Protein AF-H8XVX5-F1 (afdb_monomer_lite)

Secondary structure (DSSP, 8-state):
-------S-------HHHHHHHHHHHHHHHHHSS---GGGGGG-SSTTTSSS-----HHHHHHHHHHT-SSSSSSPPHHHHTTSHHHHHHHHHHHHHGGGG---S-----S----------------------

Foldseek 3Di:
DDDPDPPPDPDDDDDLLVVLLVVLQVLLCVQPVDGFPLVCLVVDDLCSSCVRGPPDDPLNSVSSCQSSRPPSVSHQGPVNNCVDPSVVVVVVVVVVCVVVVPPPDDPDPPDDDDDPDDDDDDDDDDDDDDDDD

Structure (mmCIF, N/CA/C/O backbone):
data_AF-H8XVX5-F1
#
_entry.id   AF-H8XVX5-F1
#
loop_
_atom_site.group_PDB
_atom_site.id
_atom_site.type_symbol
_atom_site.label_atom_id
_atom_site.label_alt_id
_atom_site.label_comp_id
_atom_site.label_asym_id
_atom_site.label_entity_id
_atom_site.label_seq_id
_atom_site.pdbx_PDB_ins_code
_atom_site.Cartn_x
_atom_site.Cartn_y
_atom_site.Cartn_z
_atom_site.occupancy
_atom_site.B_iso_or_equiv
_atom_site.auth_seq_id
_atom_site.auth_comp_id
_atom_site.auth_asym_id
_atom_site.auth_atom_id
_atom_site.pdbx_PDB_model_num
ATOM 1 N N . ARG A 1 1 ? 15.099 -17.677 -41.980 1.00 41.75 1 ARG A N 1
ATOM 2 C CA . ARG A 1 1 ? 14.021 -17.142 -41.111 1.00 41.75 1 ARG A CA 1
ATOM 3 C C . ARG A 1 1 ? 14.283 -17.677 -39.705 1.00 41.75 1 ARG A C 1
ATOM 5 O O . ARG A 1 1 ? 14.022 -18.846 -39.478 1.00 41.75 1 ARG A O 1
ATOM 12 N N . ALA A 1 2 ? 14.922 -16.899 -38.830 1.00 45.88 2 ALA A N 1
ATOM 13 C CA . ALA A 1 2 ? 15.282 -17.340 -37.481 1.00 45.88 2 ALA A CA 1
ATOM 14 C C . ALA A 1 2 ? 14.380 -16.629 -36.467 1.00 45.88 2 ALA A C 1
ATOM 16 O O . ALA A 1 2 ? 14.413 -15.407 -36.358 1.00 45.88 2 ALA A O 1
ATOM 17 N N . THR A 1 3 ? 13.542 -17.387 -35.767 1.00 52.34 3 THR A N 1
ATOM 18 C CA . THR A 1 3 ? 12.782 -16.915 -34.607 1.00 52.34 3 THR A CA 1
ATOM 19 C 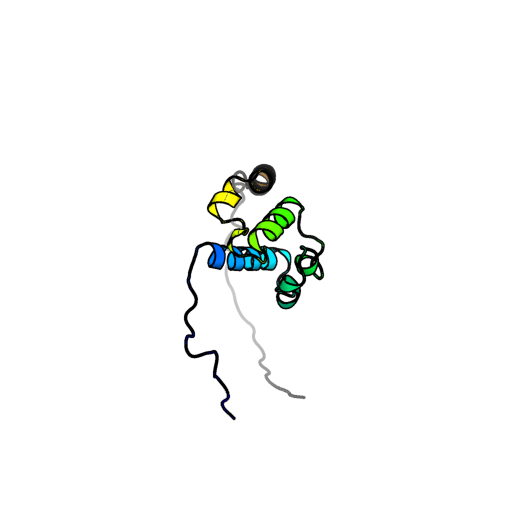C . THR A 1 3 ? 13.703 -16.953 -33.394 1.00 52.34 3 THR A C 1
ATOM 21 O O . THR A 1 3 ? 13.994 -18.025 -32.866 1.00 52.34 3 THR A O 1
ATOM 24 N N . ILE A 1 4 ? 14.203 -15.791 -32.974 1.00 55.31 4 ILE A N 1
ATOM 25 C CA . ILE A 1 4 ? 14.960 -15.658 -31.727 1.00 55.31 4 ILE A CA 1
ATOM 26 C C . ILE A 1 4 ? 13.969 -15.830 -30.571 1.00 55.31 4 ILE A C 1
ATOM 28 O O . ILE A 1 4 ? 13.078 -15.007 -30.375 1.00 55.31 4 ILE A O 1
ATOM 32 N N . SER A 1 5 ? 14.104 -16.929 -29.829 1.00 56.47 5 SER A N 1
ATOM 33 C CA . SER A 1 5 ? 13.367 -17.162 -28.586 1.00 56.47 5 SER A CA 1
ATOM 34 C C . SER A 1 5 ? 13.969 -16.293 -27.480 1.00 56.47 5 SER A C 1
ATOM 36 O O . SER A 1 5 ? 15.066 -16.568 -26.997 1.00 56.47 5 SER A O 1
ATOM 38 N N . TYR A 1 6 ? 13.262 -15.232 -27.089 1.00 58.47 6 TYR A N 1
ATOM 39 C CA . TYR A 1 6 ? 13.710 -14.270 -26.072 1.00 58.47 6 TYR A CA 1
ATOM 40 C C . TYR A 1 6 ? 13.500 -14.724 -24.614 1.00 58.47 6 TYR A C 1
ATOM 42 O O . TYR A 1 6 ? 13.744 -13.954 -23.691 1.00 58.47 6 TYR A O 1
ATOM 50 N N . HIS A 1 7 ? 13.118 -15.980 -24.364 1.00 61.81 7 HIS A N 1
ATOM 51 C CA . HIS A 1 7 ? 12.870 -16.483 -23.005 1.00 61.81 7 HIS A CA 1
ATOM 52 C C . HIS A 1 7 ? 13.711 -17.718 -22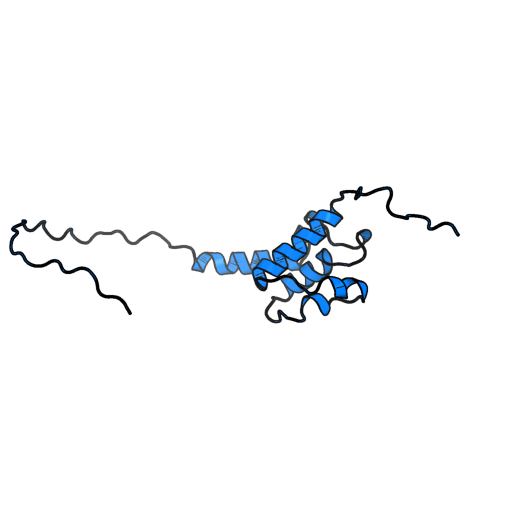.679 1.00 61.81 7 HIS A C 1
ATOM 54 O O . HIS A 1 7 ? 13.185 -18.798 -22.414 1.00 61.81 7 HIS A O 1
ATOM 60 N N . ARG A 1 8 ? 15.042 -17.570 -22.700 1.00 75.56 8 ARG A N 1
ATOM 61 C CA . ARG A 1 8 ? 15.952 -18.622 -22.214 1.00 75.56 8 ARG A CA 1
ATOM 62 C C . ARG A 1 8 ? 16.123 -18.593 -20.692 1.00 75.56 8 ARG A C 1
ATOM 64 O O . ARG A 1 8 ? 16.408 -19.629 -20.102 1.00 75.56 8 ARG A O 1
ATOM 71 N N . ASP A 1 9 ? 15.925 -17.434 -20.068 1.00 80.25 9 ASP A N 1
ATOM 72 C CA . ASP A 1 9 ? 16.078 -17.245 -18.628 1.00 80.25 9 ASP A CA 1
ATOM 73 C C . ASP A 1 9 ? 14.726 -16.938 -17.972 1.00 80.25 9 ASP A C 1
ATOM 75 O O . ASP A 1 9 ? 14.048 -15.982 -18.343 1.00 80.25 9 ASP A O 1
ATOM 79 N N . ARG A 1 10 ? 14.326 -17.788 -17.023 1.00 88.81 10 ARG A N 1
ATOM 80 C CA . ARG A 1 10 ? 13.082 -17.666 -16.244 1.00 88.81 10 ARG A CA 1
ATOM 81 C C . ARG A 1 10 ? 13.323 -17.095 -14.845 1.00 88.81 10 ARG A C 1
ATOM 83 O O . ARG A 1 10 ? 12.416 -17.114 -14.018 1.00 88.81 10 ARG A O 1
ATOM 90 N N . ARG A 1 11 ? 14.545 -16.653 -14.544 1.00 92.81 11 ARG A N 1
ATOM 91 C CA . ARG A 1 11 ? 14.891 -16.105 -13.233 1.00 92.81 11 ARG A CA 1
ATOM 92 C C . ARG A 1 11 ? 14.332 -14.694 -13.086 1.00 92.81 11 ARG A C 1
ATOM 94 O O . ARG A 1 11 ? 14.437 -13.867 -13.989 1.00 92.81 11 ARG A O 1
ATOM 101 N N . THR A 1 12 ? 13.807 -14.413 -11.904 1.00 93.50 12 THR A N 1
ATOM 102 C CA . THR A 1 12 ? 13.462 -13.064 -11.457 1.00 93.50 12 THR A CA 1
ATOM 103 C C . THR A 1 12 ? 14.450 -12.664 -10.373 1.00 93.50 12 THR A C 1
ATOM 105 O O . THR A 1 12 ? 14.761 -13.464 -9.492 1.00 93.50 12 THR A O 1
ATOM 108 N N . LEU A 1 13 ? 14.964 -11.437 -10.439 1.00 94.31 13 LEU A N 1
ATOM 109 C CA . LEU A 1 13 ? 15.767 -10.887 -9.353 1.00 94.31 13 LEU A CA 1
ATOM 110 C C . LEU A 1 13 ? 14.836 -10.540 -8.186 1.00 94.31 13 LEU A C 1
ATOM 112 O O . LEU A 1 13 ? 14.014 -9.634 -8.312 1.00 94.31 13 LEU A O 1
ATOM 116 N N . MET A 1 14 ? 14.969 -11.265 -7.077 1.00 96.81 14 MET A N 1
ATOM 117 C CA . MET A 1 14 ? 14.187 -11.027 -5.864 1.00 96.81 14 MET A CA 1
ATOM 118 C C . MET A 1 14 ? 14.811 -9.887 -5.056 1.00 96.81 14 MET A C 1
ATOM 120 O O . MET A 1 14 ? 15.981 -9.947 -4.683 1.00 96.81 14 MET A O 1
ATOM 124 N N . THR A 1 15 ? 14.029 -8.838 -4.815 1.00 97.00 15 THR A N 1
ATOM 125 C CA . THR A 1 15 ? 14.420 -7.619 -4.090 1.00 97.00 15 THR A CA 1
ATOM 126 C C . THR A 1 15 ? 13.285 -7.184 -3.171 1.00 97.00 15 THR A C 1
ATOM 128 O O . THR A 1 15 ? 12.145 -7.586 -3.379 1.00 97.00 15 THR A O 1
ATOM 131 N N . PHE A 1 16 ? 13.544 -6.292 -2.212 1.00 98.19 16 PHE A N 1
ATOM 132 C CA . PHE A 1 16 ? 12.495 -5.773 -1.318 1.00 98.19 16 PHE A CA 1
ATOM 133 C C . PHE A 1 16 ? 11.317 -5.133 -2.058 1.00 98.19 16 PHE A C 1
ATOM 135 O O . PHE A 1 16 ? 10.178 -5.215 -1.611 1.00 98.19 16 PHE A O 1
ATOM 142 N N . SER A 1 17 ? 11.568 -4.527 -3.221 1.00 97.88 17 SER A N 1
ATOM 143 C CA . SER A 1 17 ? 10.502 -3.984 -4.058 1.00 97.88 17 SER A CA 1
ATOM 144 C C . SER A 1 17 ? 9.553 -5.063 -4.592 1.00 97.88 17 SER A C 1
ATOM 146 O O . SER A 1 17 ? 8.387 -4.760 -4.833 1.00 97.88 17 SER A O 1
ATOM 148 N N . PHE A 1 18 ? 9.995 -6.315 -4.745 1.00 98.25 18 PHE A N 1
ATOM 149 C CA . PHE A 1 18 ? 9.119 -7.435 -5.096 1.00 98.25 18 PHE A CA 1
ATOM 150 C C . PHE A 1 18 ? 8.082 -7.681 -3.988 1.00 98.25 18 PHE A C 1
ATOM 152 O O . PHE A 1 18 ? 6.882 -7.686 -4.265 1.00 98.25 18 PHE A O 1
ATOM 159 N N . ASP A 1 19 ? 8.528 -7.759 -2.733 1.00 98.62 19 ASP A N 1
ATOM 160 C CA . ASP A 1 19 ? 7.641 -7.940 -1.577 1.00 98.62 19 ASP A CA 1
ATOM 161 C C . ASP A 1 19 ? 6.779 -6.706 -1.302 1.00 98.62 19 ASP A C 1
ATOM 163 O O . ASP A 1 19 ? 5.622 -6.842 -0.923 1.00 98.62 19 ASP A O 1
ATOM 167 N N . ALA A 1 20 ? 7.290 -5.498 -1.556 1.00 98.75 20 ALA A N 1
ATOM 168 C CA . ALA A 1 20 ? 6.509 -4.267 -1.438 1.00 98.75 20 ALA A CA 1
ATOM 169 C C . ALA A 1 20 ? 5.265 -4.279 -2.347 1.00 98.75 20 ALA A C 1
ATOM 171 O O . ALA A 1 20 ? 4.194 -3.840 -1.935 1.00 98.75 20 ALA A O 1
ATOM 172 N N . TRP A 1 21 ? 5.378 -4.841 -3.557 1.00 98.62 21 TRP A N 1
ATOM 173 C CA . TRP A 1 21 ? 4.225 -5.011 -4.445 1.00 98.62 21 TRP A CA 1
ATOM 174 C C . TRP A 1 21 ? 3.220 -6.009 -3.871 1.00 98.62 21 TRP A C 1
ATOM 176 O O . TRP A 1 21 ? 2.024 -5.724 -3.819 1.00 98.62 21 TRP A O 1
ATOM 186 N N . ALA A 1 22 ? 3.702 -7.166 -3.408 1.00 98.69 22 ALA A N 1
ATOM 187 C CA . ALA A 1 22 ? 2.852 -8.174 -2.783 1.00 98.69 22 ALA A CA 1
ATOM 188 C C . ALA A 1 22 ? 2.145 -7.625 -1.532 1.00 98.69 22 ALA A C 1
ATOM 190 O O . ALA A 1 22 ? 0.949 -7.850 -1.363 1.00 98.69 22 ALA A O 1
ATOM 191 N N . LEU A 1 23 ? 2.842 -6.838 -0.709 1.00 98.88 23 LEU A N 1
ATOM 192 C CA . LEU A 1 23 ? 2.274 -6.160 0.454 1.00 98.88 23 LEU A CA 1
ATOM 193 C C . LEU A 1 23 ? 1.147 -5.202 0.052 1.00 98.88 23 LEU A C 1
ATOM 195 O O . LEU A 1 23 ? 0.084 -5.230 0.666 1.00 98.88 23 LEU A O 1
ATOM 199 N N . GLY A 1 24 ? 1.334 -4.412 -1.010 1.00 98.69 24 GLY A N 1
ATOM 200 C CA . GLY A 1 24 ? 0.272 -3.568 -1.560 1.00 98.69 24 GLY A CA 1
ATOM 201 C C . GLY A 1 24 ? -0.973 -4.368 -1.965 1.00 98.69 24 GLY A C 1
ATOM 202 O O . GLY A 1 24 ? -2.091 -3.965 -1.653 1.00 98.69 24 GLY A O 1
ATOM 203 N N . LEU A 1 25 ? -0.799 -5.537 -2.593 1.00 98.62 25 LEU A N 1
ATOM 204 C CA . LEU A 1 25 ? -1.920 -6.419 -2.950 1.00 98.62 25 LEU A CA 1
ATOM 205 C C . LEU A 1 25 ? -2.611 -7.022 -1.717 1.00 98.62 25 LEU A C 1
ATOM 207 O O . LEU A 1 25 ? -3.836 -7.104 -1.696 1.00 98.62 25 LEU A O 1
ATOM 211 N N . VAL A 1 26 ? -1.857 -7.404 -0.683 1.00 98.81 26 VAL A N 1
ATOM 212 C CA . VAL A 1 26 ? -2.416 -7.907 0.586 1.00 98.81 26 VAL A CA 1
ATOM 213 C C . VAL A 1 26 ? -3.220 -6.821 1.298 1.00 98.81 26 VAL A C 1
ATOM 215 O O . VAL A 1 26 ? -4.340 -7.079 1.733 1.00 98.81 26 VAL A O 1
ATOM 218 N N . ILE A 1 27 ? -2.693 -5.595 1.379 1.00 98.69 27 ILE A N 1
ATOM 219 C CA . ILE A 1 27 ? -3.420 -4.459 1.960 1.00 98.69 27 ILE A CA 1
ATOM 220 C C . ILE A 1 27 ? -4.704 -4.211 1.169 1.00 98.69 27 ILE A C 1
ATOM 222 O O . ILE A 1 27 ? -5.766 -4.075 1.766 1.00 98.69 27 ILE A O 1
ATOM 226 N N . TYR A 1 28 ? -4.641 -4.210 -0.163 1.00 98.62 28 TYR A N 1
ATOM 227 C CA . TYR A 1 28 ? -5.838 -4.068 -0.987 1.00 98.62 28 TYR A CA 1
ATOM 228 C C . TYR A 1 28 ? -6.867 -5.169 -0.689 1.00 98.62 28 TYR A C 1
ATOM 230 O O . TYR A 1 28 ? -8.046 -4.876 -0.506 1.00 98.62 28 TYR A O 1
ATOM 238 N N . TRP A 1 29 ? -6.423 -6.420 -0.552 1.00 98.44 29 TRP A N 1
ATOM 239 C CA . TRP A 1 29 ? -7.293 -7.547 -0.218 1.00 98.44 29 TRP A CA 1
ATOM 240 C C . TRP A 1 29 ? -8.007 -7.373 1.129 1.00 98.44 29 TRP A C 1
ATOM 242 O O . TRP A 1 29 ? -9.192 -7.680 1.224 1.00 98.44 29 TRP A O 1
ATOM 252 N N . ILE A 1 30 ? -7.335 -6.835 2.156 1.00 98.38 30 ILE A N 1
ATOM 253 C CA . ILE A 1 30 ? -7.957 -6.538 3.463 1.00 98.38 30 ILE A CA 1
ATOM 254 C C . ILE A 1 30 ? -9.163 -5.605 3.299 1.00 98.38 30 ILE A C 1
ATOM 256 O O . ILE A 1 30 ? -10.192 -5.807 3.939 1.00 98.38 30 ILE A O 1
ATOM 260 N N . TRP A 1 31 ? -9.049 -4.598 2.432 1.00 98.25 31 TRP A N 1
ATOM 261 C CA . TRP A 1 31 ? -10.091 -3.587 2.244 1.00 98.25 31 TRP A CA 1
ATOM 262 C C . TRP A 1 31 ? -11.147 -3.958 1.202 1.00 98.25 31 TRP A C 1
ATOM 264 O O . TRP A 1 31 ? -12.252 -3.419 1.243 1.00 98.25 31 TRP A O 1
ATOM 274 N N . CYS A 1 32 ? -10.813 -4.836 0.256 1.00 97.75 32 CYS A N 1
ATOM 275 C CA . CYS A 1 32 ? -11.602 -5.025 -0.961 1.00 97.75 32 CYS A CA 1
ATOM 276 C C . CYS A 1 32 ? -11.974 -6.484 -1.254 1.00 97.75 32 CYS A C 1
ATOM 278 O O . CYS A 1 32 ? -12.807 -6.709 -2.126 1.00 97.75 32 CYS A O 1
ATOM 280 N N . ALA A 1 33 ? -11.382 -7.457 -0.548 1.00 97.19 33 ALA A N 1
ATOM 281 C CA . ALA A 1 33 ? -11.602 -8.900 -0.716 1.00 97.19 33 ALA A CA 1
ATOM 282 C C . ALA A 1 33 ? -11.448 -9.422 -2.163 1.00 97.19 33 ALA A C 1
ATOM 284 O O . ALA A 1 33 ? -12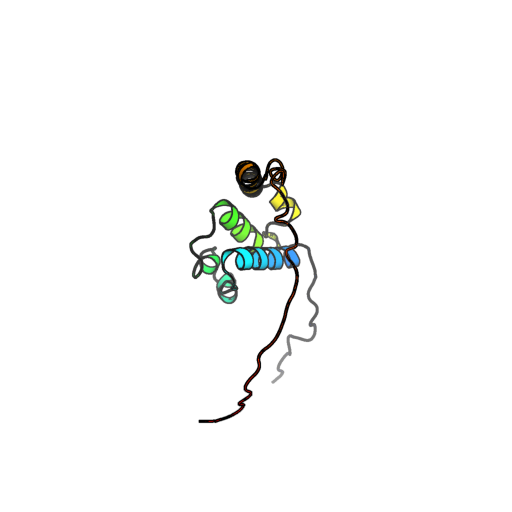.016 -10.451 -2.524 1.00 97.19 33 ALA A O 1
ATOM 285 N N . ASP A 1 34 ? -10.679 -8.708 -2.984 1.00 96.88 34 ASP A N 1
ATOM 286 C CA . ASP A 1 34 ? -10.371 -9.026 -4.379 1.00 96.88 34 ASP A CA 1
ATOM 287 C C . ASP A 1 34 ? -8.997 -8.427 -4.731 1.00 96.88 34 ASP A C 1
ATOM 289 O O . ASP A 1 34 ? -8.389 -7.742 -3.906 1.00 96.88 34 ASP A O 1
ATOM 293 N N . LEU A 1 35 ? -8.494 -8.655 -5.944 1.00 96.44 35 LEU A N 1
ATOM 294 C CA . LEU A 1 35 ? -7.326 -7.964 -6.488 1.00 96.44 35 LEU A CA 1
ATOM 295 C C . LEU A 1 35 ? -7.740 -6.759 -7.345 1.00 96.44 35 LEU A C 1
ATOM 297 O O . LEU A 1 35 ? -8.745 -6.810 -8.058 1.00 96.44 35 LEU A O 1
ATOM 301 N N . PRO A 1 36 ? -6.934 -5.682 -7.367 1.00 95.81 36 PRO A N 1
ATOM 302 C CA . PRO A 1 36 ? -7.125 -4.634 -8.355 1.00 95.81 36 PRO A CA 1
ATOM 303 C C . PRO A 1 36 ? -6.809 -5.183 -9.757 1.00 95.81 36 PRO A C 1
ATOM 305 O O . PRO A 1 36 ? -6.116 -6.192 -9.916 1.00 95.81 36 PRO A O 1
ATOM 308 N N . ILE A 1 37 ? -7.259 -4.493 -10.807 1.00 93.50 37 ILE A N 1
ATOM 309 C CA . ILE A 1 37 ? -6.965 -4.874 -12.199 1.00 93.50 37 ILE A CA 1
ATOM 310 C C . ILE A 1 37 ? -5.497 -4.530 -12.516 1.00 93.50 37 ILE A C 1
ATOM 312 O O . ILE A 1 37 ? -5.192 -3.5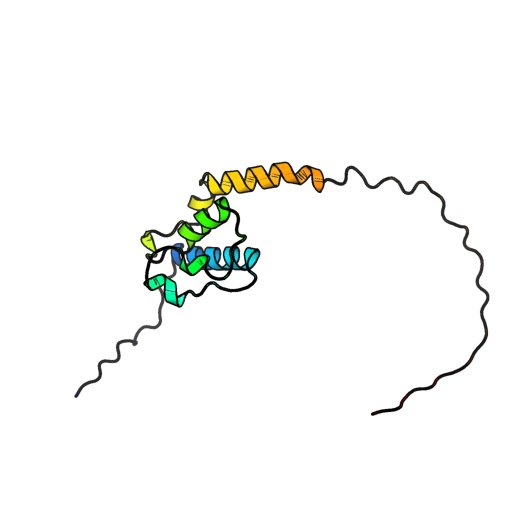09 -13.126 1.00 93.50 37 ILE A O 1
ATOM 316 N N . THR A 1 38 ? -4.563 -5.384 -12.091 1.00 94.00 38 THR A N 1
ATOM 317 C CA . THR A 1 38 ? -3.109 -5.120 -12.127 1.00 94.00 38 THR A CA 1
ATOM 318 C C . THR A 1 38 ? -2.533 -4.958 -13.532 1.00 94.00 38 THR A C 1
ATOM 320 O O . THR A 1 38 ? -1.523 -4.279 -13.700 1.00 94.00 38 THR A O 1
ATOM 323 N N . LYS A 1 39 ? -3.181 -5.518 -14.562 1.00 93.38 39 LYS A N 1
ATOM 324 C CA . LYS A 1 39 ? -2.786 -5.320 -15.970 1.00 93.38 39 LYS A CA 1
ATOM 325 C C . LYS A 1 39 ? -2.835 -3.849 -16.408 1.00 93.38 39 LYS A C 1
ATOM 327 O O . LYS A 1 39 ? -2.092 -3.465 -17.305 1.00 93.38 39 LYS A O 1
ATOM 332 N N . ASP A 1 40 ? -3.667 -3.034 -15.758 1.00 95.06 40 ASP A N 1
ATOM 333 C CA . ASP A 1 40 ? -3.814 -1.613 -16.071 1.00 95.06 40 ASP A CA 1
ATOM 334 C C . ASP A 1 40 ? -2.715 -0.764 -15.400 1.00 95.06 40 ASP A C 1
ATOM 336 O O . ASP A 1 40 ? -2.567 0.406 -15.736 1.00 95.06 40 ASP A O 1
ATOM 340 N N . ALA A 1 41 ? -1.888 -1.335 -14.510 1.00 94.12 41 ALA A N 1
ATOM 341 C CA . ALA A 1 41 ? -0.814 -0.605 -13.828 1.00 94.12 41 ALA A CA 1
ATOM 342 C C . ALA A 1 41 ? 0.231 -0.026 -14.799 1.00 94.12 41 ALA A C 1
ATOM 344 O O . ALA A 1 41 ? 0.793 1.041 -14.555 1.00 94.12 41 ALA A O 1
ATOM 345 N N . ALA A 1 42 ? 0.457 -0.701 -15.931 1.00 92.50 42 ALA A N 1
ATOM 346 C CA . ALA A 1 42 ? 1.363 -0.237 -16.981 1.00 92.50 42 ALA A CA 1
ATOM 347 C C . ALA A 1 42 ? 0.857 1.022 -17.712 1.00 92.50 42 ALA A C 1
ATOM 349 O O . ALA A 1 42 ? 1.637 1.680 -18.396 1.00 92.50 42 ALA A O 1
ATOM 350 N N . LEU A 1 43 ? -0.430 1.367 -17.569 1.00 92.19 43 LEU A N 1
ATOM 351 C CA . LEU A 1 43 ? -1.021 2.576 -18.151 1.00 92.19 43 LEU A CA 1
ATOM 352 C C . LEU A 1 43 ? -0.668 3.846 -17.355 1.00 92.19 43 LEU A C 1
ATOM 354 O O . LEU A 1 43 ? -0.919 4.950 -17.831 1.00 92.19 43 LEU A O 1
ATOM 358 N N . GLY A 1 44 ? -0.061 3.698 -16.173 1.00 89.50 44 GLY A N 1
ATOM 359 C CA . GLY A 1 44 ? 0.300 4.806 -15.293 1.00 89.50 44 GLY A CA 1
ATOM 360 C C . GLY A 1 44 ? -0.858 5.306 -14.422 1.00 89.50 44 GLY A C 1
ATOM 361 O O . GLY A 1 44 ? -2.004 4.872 -14.540 1.00 89.50 44 GLY A O 1
ATOM 362 N N . GLY A 1 45 ? -0.531 6.224 -13.507 1.00 92.75 45 GLY A N 1
ATOM 363 C CA . GLY A 1 45 ? -1.456 6.711 -12.479 1.00 92.75 45 GLY A CA 1
ATOM 364 C C . GLY A 1 45 ? -1.802 5.663 -11.410 1.00 92.75 45 GLY A C 1
ATOM 365 O O . GLY A 1 45 ? -1.262 4.555 -11.399 1.00 92.75 45 GLY A O 1
ATOM 366 N N . SER A 1 46 ? -2.711 6.023 -10.499 1.00 94.44 46 SER A N 1
ATOM 367 C CA . SER A 1 46 ? -3.190 5.163 -9.402 1.00 94.44 46 SER A CA 1
ATOM 368 C C . SER A 1 46 ? -4.677 4.797 -9.491 1.00 94.44 46 SER A C 1
ATOM 370 O O . SER A 1 46 ? -5.147 3.936 -8.752 1.00 94.44 46 SER A O 1
ATOM 372 N N . GLU A 1 47 ? -5.423 5.378 -10.437 1.00 93.81 47 GLU A N 1
ATOM 373 C CA . GLU A 1 47 ? -6.870 5.155 -10.606 1.00 93.81 47 GLU A CA 1
ATOM 374 C C . GLU A 1 47 ? -7.246 3.676 -10.797 1.00 93.81 47 GLU A C 1
ATOM 376 O O . GLU A 1 47 ? -8.326 3.233 -10.397 1.00 93.81 47 GLU A O 1
ATOM 381 N N . TRP A 1 48 ? -6.348 2.884 -11.392 1.00 95.50 48 TRP A N 1
ATOM 382 C CA . TRP A 1 48 ? -6.544 1.447 -11.590 1.00 95.50 48 TRP A CA 1
ATOM 383 C C . TRP A 1 48 ? -6.641 0.667 -10.268 1.00 95.50 48 TRP A C 1
ATOM 385 O O . TRP A 1 48 ? -7.315 -0.362 -10.233 1.00 95.50 48 TRP A O 1
ATOM 395 N N . ILE A 1 49 ? -6.036 1.169 -9.184 1.00 96.88 49 ILE A N 1
ATOM 396 C CA . ILE A 1 49 ? -6.107 0.568 -7.846 1.00 96.88 49 ILE A CA 1
ATOM 397 C C . ILE A 1 49 ? -7.548 0.682 -7.332 1.00 96.88 49 ILE A C 1
ATOM 399 O O . ILE A 1 49 ? -8.163 -0.297 -6.922 1.00 96.88 49 ILE A O 1
ATOM 403 N N . PHE A 1 50 ? -8.143 1.871 -7.426 1.00 96.19 50 PHE A N 1
ATOM 404 C CA . PHE A 1 50 ? -9.396 2.199 -6.740 1.00 96.19 50 PHE A CA 1
ATOM 405 C C . PHE A 1 50 ? -10.648 2.044 -7.609 1.00 96.19 50 PHE A C 1
ATOM 407 O O . PHE A 1 50 ? -11.717 2.530 -7.236 1.00 96.19 50 PHE A O 1
ATOM 414 N N . ARG A 1 51 ? -10.566 1.417 -8.790 1.00 93.12 51 ARG A N 1
ATOM 415 C CA . ARG A 1 51 ? -11.696 1.341 -9.738 1.00 93.12 51 ARG A CA 1
ATOM 416 C C . ARG A 1 51 ? -12.914 0.621 -9.151 1.00 93.12 51 ARG A C 1
ATOM 418 O O . ARG A 1 51 ? -14.014 1.162 -9.224 1.00 93.12 51 ARG A O 1
ATOM 425 N N . SER A 1 52 ? -12.707 -0.555 -8.564 1.00 91.81 52 SER A N 1
ATOM 426 C CA . SER A 1 52 ? -13.749 -1.425 -7.994 1.00 91.81 52 SER A CA 1
ATOM 427 C C . SER A 1 52 ? -13.975 -1.220 -6.493 1.00 91.81 52 SER A C 1
ATOM 429 O O . SER A 1 52 ? -15.023 -1.596 -5.982 1.00 91.81 52 SER A O 1
ATOM 431 N N . CYS A 1 53 ? -13.030 -0.594 -5.789 1.00 95.56 53 CYS A N 1
ATOM 432 C CA . CYS A 1 53 ? -13.049 -0.471 -4.334 1.00 95.56 53 CYS A CA 1
ATOM 433 C C . CYS A 1 53 ? -12.904 0.993 -3.907 1.00 95.56 53 CYS A C 1
ATOM 435 O O . CYS A 1 53 ? -11.819 1.576 -3.956 1.00 95.56 53 CYS A O 1
ATOM 437 N N . LYS A 1 54 ? -14.029 1.611 -3.526 1.00 94.06 54 LYS A N 1
ATOM 438 C CA . LYS A 1 54 ? -14.125 3.061 -3.284 1.00 94.06 54 LYS A CA 1
ATOM 439 C C . LYS A 1 54 ? -14.038 3.472 -1.819 1.00 94.06 54 LYS A C 1
ATOM 441 O O . LYS A 1 54 ? -13.821 4.652 -1.572 1.00 94.06 54 LYS A O 1
ATOM 446 N N . ASN A 1 55 ? -14.154 2.542 -0.873 1.00 94.88 55 ASN A N 1
ATOM 447 C CA . ASN A 1 55 ? -14.292 2.848 0.558 1.00 94.88 55 ASN A CA 1
ATOM 448 C C . ASN A 1 55 ? -12.978 2.738 1.351 1.00 94.88 55 ASN A C 1
ATOM 450 O O . ASN A 1 55 ? -12.996 2.682 2.573 1.00 94.88 55 ASN A O 1
ATOM 454 N N . ILE A 1 56 ? -11.833 2.719 0.667 1.00 97.81 56 ILE A N 1
ATOM 455 C CA . ILE A 1 56 ? -10.517 2.670 1.313 1.00 97.81 56 ILE A CA 1
ATOM 456 C C . ILE A 1 56 ? -10.232 4.024 2.007 1.00 97.81 56 ILE A C 1
ATOM 458 O O . ILE A 1 56 ? -10.390 5.063 1.364 1.00 97.81 56 ILE A O 1
ATOM 462 N N . PRO A 1 57 ? -9.815 4.092 3.280 1.00 98.12 57 PRO A N 1
ATOM 463 C CA . PRO A 1 57 ? -9.450 5.359 3.921 1.00 98.12 57 PRO A CA 1
ATOM 464 C C . PRO A 1 57 ? -8.270 6.036 3.223 1.00 98.12 57 PRO A C 1
ATOM 466 O O . PRO A 1 57 ? -7.410 5.357 2.662 1.00 98.12 57 PRO A O 1
ATOM 469 N N . GLN A 1 58 ? -8.204 7.370 3.256 1.00 98.19 58 GLN A N 1
ATOM 470 C CA . GLN A 1 58 ? -7.147 8.108 2.555 1.00 98.19 58 GLN A CA 1
ATOM 471 C C . GLN A 1 58 ? -5.728 7.649 2.948 1.00 98.19 58 GLN A C 1
ATOM 473 O O . GLN A 1 58 ? -4.956 7.404 2.016 1.00 98.19 58 GLN A O 1
ATOM 478 N N . PRO A 1 59 ? -5.378 7.447 4.239 1.00 98.62 59 PRO A N 1
ATOM 479 C CA . PRO A 1 59 ? -4.007 7.073 4.597 1.00 98.62 59 PRO A CA 1
ATOM 480 C C . PRO A 1 59 ? -3.602 5.734 3.972 1.00 98.62 59 PRO A C 1
ATOM 482 O O . PRO A 1 59 ? -2.499 5.567 3.457 1.00 98.62 59 PRO A O 1
ATOM 485 N N . VAL A 1 60 ? -4.549 4.794 3.902 1.00 98.69 60 VAL A N 1
ATOM 486 C CA . VAL A 1 60 ? -4.353 3.510 3.224 1.00 98.69 60 VAL A CA 1
ATOM 487 C C . VAL A 1 60 ? -4.201 3.691 1.714 1.00 98.69 60 VAL A C 1
ATOM 489 O O . VAL A 1 60 ? -3.364 3.023 1.113 1.00 98.69 60 VAL A O 1
ATOM 492 N N . ARG A 1 61 ? -4.970 4.589 1.080 1.00 98.56 61 ARG A N 1
ATOM 493 C CA . ARG A 1 61 ? -4.819 4.867 -0.360 1.00 98.56 61 ARG A CA 1
ATOM 494 C C . ARG A 1 61 ? -3.419 5.366 -0.681 1.00 98.56 61 ARG A C 1
ATOM 496 O O . ARG A 1 61 ? -2.801 4.827 -1.588 1.00 98.56 61 ARG A O 1
ATOM 503 N N . ALA A 1 62 ? -2.906 6.327 0.078 1.00 98.56 62 ALA A N 1
ATOM 504 C CA . ALA A 1 62 ? -1.565 6.863 -0.135 1.00 98.56 62 ALA A CA 1
ATOM 505 C C . ALA A 1 62 ? -0.473 5.787 0.047 1.00 98.56 62 ALA A C 1
ATOM 507 O O . ALA A 1 62 ? 0.431 5.678 -0.785 1.00 98.56 62 ALA A O 1
ATOM 508 N N . LEU A 1 63 ? -0.603 4.908 1.050 1.00 98.81 63 LEU A N 1
ATOM 509 C CA . LEU A 1 63 ? 0.282 3.743 1.194 1.00 98.81 63 LEU A CA 1
ATOM 510 C C . LEU A 1 63 ? 0.177 2.781 -0.003 1.00 98.81 63 LEU A C 1
ATOM 512 O O . LEU A 1 63 ? 1.201 2.342 -0.529 1.00 98.81 63 LEU A O 1
ATOM 516 N N . LEU A 1 64 ? -1.039 2.477 -0.472 1.00 98.75 64 LEU A N 1
ATOM 517 C CA . LEU A 1 64 ? -1.269 1.634 -1.652 1.00 98.75 64 LEU A CA 1
ATOM 518 C C . LEU A 1 64 ? -0.643 2.230 -2.917 1.00 98.75 64 LEU A C 1
ATOM 520 O O . LEU A 1 64 ? -0.027 1.496 -3.683 1.00 98.75 64 LEU A O 1
ATOM 524 N N . GLU A 1 65 ? -0.749 3.541 -3.129 1.00 98.44 65 GLU A N 1
ATOM 525 C CA . GLU A 1 65 ? -0.109 4.236 -4.255 1.00 98.44 65 GLU A CA 1
ATOM 526 C C . GLU A 1 65 ? 1.421 4.137 -4.210 1.00 98.44 65 GLU A C 1
ATOM 528 O O . GLU A 1 65 ? 2.069 4.006 -5.253 1.00 98.44 65 GLU A O 1
ATOM 533 N N . GLY A 1 66 ? 2.006 4.157 -3.009 1.00 98.50 66 GLY A N 1
ATOM 534 C CA . GLY A 1 66 ? 3.434 3.931 -2.800 1.00 98.50 66 GLY A CA 1
ATOM 535 C C . GLY A 1 66 ? 3.854 2.488 -3.095 1.00 98.50 66 GLY A C 1
ATOM 536 O O . GLY A 1 66 ? 4.787 2.258 -3.869 1.00 98.50 66 GLY A O 1
ATOM 537 N N . PHE A 1 67 ? 3.167 1.509 -2.502 1.00 98.81 67 PHE A N 1
ATOM 538 C CA . PHE A 1 67 ? 3.482 0.081 -2.644 1.00 98.81 67 PHE A CA 1
ATOM 539 C C . PHE A 1 67 ? 3.195 -0.472 -4.044 1.00 98.81 67 PHE A C 1
ATOM 541 O O . PHE A 1 67 ? 3.920 -1.332 -4.540 1.00 98.81 67 PHE A O 1
ATOM 548 N N . LEU A 1 68 ? 2.153 0.019 -4.711 1.00 98.44 68 LEU A N 1
ATOM 549 C CA . LEU A 1 68 ? 1.732 -0.446 -6.036 1.00 98.44 68 LEU A CA 1
ATOM 550 C C . LEU A 1 68 ? 2.252 0.448 -7.163 1.00 98.44 68 LEU A C 1
ATOM 552 O O . LEU A 1 68 ? 1.731 0.431 -8.279 1.00 98.44 68 LEU A O 1
ATOM 556 N N . ARG A 1 69 ? 3.319 1.210 -6.909 1.00 97.69 69 ARG A N 1
ATOM 557 C CA . ARG A 1 69 ? 3.982 1.971 -7.962 1.00 97.69 69 ARG A CA 1
ATOM 558 C C . ARG A 1 69 ? 4.581 1.026 -9.011 1.00 97.69 69 ARG A C 1
ATOM 560 O O . ARG A 1 69 ? 5.180 -0.001 -8.670 1.00 97.69 69 ARG A O 1
ATOM 567 N N . TYR A 1 70 ? 4.390 1.355 -10.292 1.00 96.75 70 TYR A N 1
ATOM 568 C CA . TYR A 1 70 ? 4.77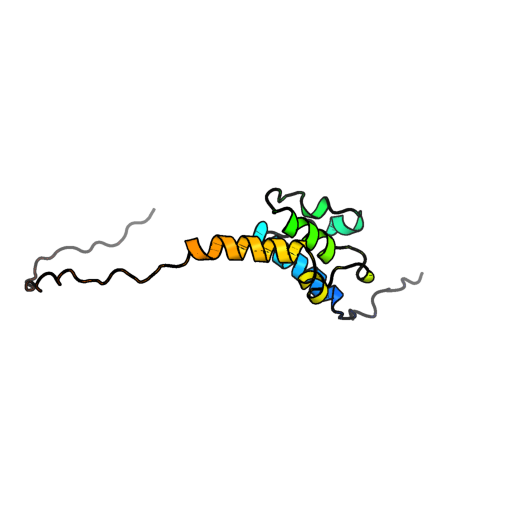9 0.479 -11.400 1.00 96.75 70 TYR A CA 1
ATOM 569 C C . TYR A 1 70 ? 6.309 0.348 -11.552 1.00 96.75 70 TYR A C 1
ATOM 571 O O . TYR A 1 70 ? 6.789 -0.790 -11.506 1.00 96.75 70 TYR A O 1
ATOM 579 N N . PRO A 1 71 ? 7.106 1.439 -11.633 1.00 96.56 71 PRO A N 1
ATOM 580 C CA . PRO A 1 71 ? 8.559 1.342 -11.496 1.00 96.56 71 PRO A CA 1
ATOM 581 C C . PRO A 1 71 ? 8.936 0.775 -10.124 1.00 96.56 71 PRO A C 1
ATOM 583 O O . PRO A 1 71 ? 8.492 1.269 -9.086 1.00 96.56 71 PRO A O 1
ATOM 586 N N . LYS A 1 72 ? 9.747 -0.286 -10.112 1.00 97.06 72 LYS A N 1
ATOM 587 C CA . LYS A 1 72 ? 10.102 -1.004 -8.876 1.00 97.06 72 LYS A CA 1
ATOM 588 C C . LYS A 1 72 ? 11.065 -0.205 -7.992 1.00 97.06 72 LYS A C 1
ATOM 590 O O . LYS A 1 72 ? 11.132 -0.469 -6.798 1.00 97.06 72 LYS A O 1
ATOM 595 N N . GLU A 1 73 ? 11.821 0.714 -8.584 1.00 97.44 73 GLU A N 1
ATOM 596 C CA . GLU A 1 73 ? 12.796 1.591 -7.929 1.00 97.44 73 GLU A CA 1
ATOM 597 C C . GLU A 1 73 ? 12.108 2.692 -7.119 1.00 97.44 73 GLU A C 1
ATOM 599 O O . GLU A 1 73 ? 12.613 3.104 -6.081 1.00 97.44 73 GLU A O 1
ATOM 604 N N . ASP A 1 74 ? 10.927 3.113 -7.570 1.00 97.62 74 ASP A N 1
ATOM 605 C CA . ASP A 1 74 ? 10.166 4.203 -6.968 1.00 97.62 74 ASP A CA 1
ATOM 606 C C . ASP A 1 74 ? 9.162 3.710 -5.913 1.00 97.62 74 ASP A C 1
ATOM 608 O O . ASP A 1 74 ? 8.420 4.509 -5.336 1.00 97.62 74 ASP A O 1
ATOM 612 N N . ARG A 1 75 ? 9.075 2.393 -5.716 1.00 98.31 75 ARG A N 1
ATOM 613 C CA . ARG A 1 75 ? 8.097 1.743 -4.846 1.00 98.31 75 ARG A CA 1
ATOM 614 C C . ARG A 1 75 ? 8.432 1.995 -3.380 1.00 98.31 75 ARG A C 1
ATOM 616 O O . ARG A 1 75 ? 9.558 1.744 -2.954 1.00 98.31 75 ARG A O 1
ATOM 623 N N . LEU A 1 76 ? 7.435 2.425 -2.607 1.00 98.75 76 LEU A N 1
ATOM 624 C CA . LEU A 1 76 ? 7.561 2.549 -1.156 1.00 98.75 76 LEU A CA 1
ATOM 625 C C . LEU A 1 76 ? 7.893 1.177 -0.562 1.00 98.75 76 LEU A C 1
ATOM 627 O O . LEU A 1 76 ? 7.201 0.199 -0.840 1.00 98.75 76 LEU A O 1
ATOM 631 N N . LEU A 1 77 ? 8.954 1.088 0.237 1.00 98.81 77 LEU A N 1
ATOM 632 C CA . LEU A 1 77 ? 9.341 -0.155 0.906 1.00 98.81 77 LEU A CA 1
ATOM 633 C C . LEU A 1 77 ? 8.697 -0.258 2.297 1.00 98.81 77 LEU A C 1
ATOM 635 O O . LEU A 1 77 ? 8.425 0.771 2.912 1.00 98.81 77 LEU A O 1
ATOM 639 N N . PRO A 1 78 ? 8.494 -1.470 2.850 1.00 98.75 78 PRO A N 1
ATOM 640 C CA . PRO A 1 78 ? 7.796 -1.638 4.128 1.00 98.75 78 PRO A CA 1
ATOM 641 C C . PRO A 1 78 ? 8.409 -0.851 5.294 1.00 98.75 78 PRO A C 1
ATOM 643 O O . PRO A 1 78 ? 7.679 -0.209 6.039 1.00 98.75 78 PRO A O 1
ATOM 646 N N . LEU A 1 79 ? 9.742 -0.839 5.424 1.00 98.62 79 LEU A N 1
ATOM 647 C CA . LEU A 1 79 ? 10.413 -0.065 6.477 1.00 98.62 79 LEU A CA 1
ATOM 648 C C . LEU A 1 79 ? 10.208 1.444 6.302 1.00 98.62 79 LEU A C 1
ATOM 650 O O . LEU A 1 79 ? 9.944 2.133 7.276 1.00 98.62 79 LEU A O 1
ATOM 654 N N . GLN A 1 80 ? 10.251 1.941 5.063 1.00 98.69 80 GLN A N 1
ATOM 655 C CA . GLN A 1 80 ? 9.974 3.350 4.771 1.00 98.69 80 GLN A CA 1
ATOM 656 C C . GLN A 1 80 ? 8.516 3.700 5.086 1.00 98.69 80 GLN A C 1
ATOM 658 O O . GLN A 1 80 ? 8.241 4.768 5.616 1.00 98.69 80 GLN A O 1
ATOM 663 N N . ALA A 1 81 ? 7.576 2.796 4.791 1.00 98.75 81 ALA A N 1
ATOM 664 C CA . ALA A 1 81 ? 6.159 3.005 5.063 1.00 98.75 81 ALA A CA 1
ATOM 665 C C . ALA A 1 81 ? 5.880 3.228 6.553 1.00 98.75 81 ALA A C 1
ATOM 667 O O . ALA A 1 81 ? 5.066 4.081 6.890 1.00 98.75 81 ALA A O 1
ATOM 668 N N . MET A 1 82 ? 6.586 2.525 7.443 1.00 98.75 82 MET A N 1
ATOM 669 C CA . MET A 1 82 ? 6.449 2.709 8.894 1.00 98.75 82 MET A CA 1
ATOM 670 C C . MET A 1 82 ? 6.851 4.113 9.373 1.00 98.75 82 MET A C 1
ATOM 672 O O . MET A 1 82 ? 6.435 4.524 10.451 1.00 98.75 82 MET A O 1
ATOM 676 N N . GLU A 1 83 ? 7.637 4.844 8.582 1.00 98.50 83 GLU A N 1
ATOM 677 C CA . GLU A 1 83 ? 8.098 6.207 8.876 1.00 98.50 83 GLU A CA 1
ATOM 678 C C . GLU A 1 83 ? 7.202 7.284 8.235 1.00 98.50 83 GLU A C 1
ATOM 680 O O . GLU A 1 83 ? 7.450 8.480 8.395 1.00 98.50 83 GLU A O 1
ATOM 685 N N . THR A 1 84 ? 6.159 6.886 7.498 1.00 98.62 84 THR A N 1
ATOM 686 C CA . THR A 1 84 ? 5.255 7.825 6.819 1.00 98.62 84 THR A CA 1
ATOM 687 C C . THR A 1 84 ? 4.201 8.411 7.766 1.00 98.62 84 THR A C 1
ATOM 689 O O . THR A 1 84 ? 3.720 7.720 8.671 1.00 98.62 84 THR A O 1
ATOM 692 N N . PRO A 1 85 ? 3.768 9.668 7.547 1.00 98.69 85 PRO A N 1
ATOM 693 C CA . PRO A 1 85 ? 2.670 10.253 8.313 1.00 98.69 85 PRO A CA 1
ATOM 694 C C . PRO A 1 85 ? 1.339 9.519 8.095 1.00 98.69 85 PRO A C 1
ATOM 696 O O . PRO A 1 85 ? 0.481 9.544 8.975 1.00 98.69 85 PRO A O 1
ATOM 699 N N . GLU A 1 86 ? 1.145 8.851 6.957 1.00 98.75 86 GLU A N 1
ATOM 700 C CA . GLU A 1 86 ? -0.021 8.006 6.690 1.00 98.75 86 GLU A CA 1
ATOM 701 C C . GLU A 1 86 ? -0.067 6.798 7.630 1.00 98.75 86 GLU A C 1
ATOM 703 O O . GLU A 1 86 ? -1.120 6.477 8.180 1.00 98.75 86 GLU A O 1
ATOM 708 N N . TYR A 1 87 ? 1.074 6.141 7.854 1.00 98.75 87 TYR A N 1
ATOM 709 C CA . TYR A 1 87 ? 1.149 5.027 8.794 1.00 98.75 87 TYR A CA 1
ATOM 710 C C . TYR A 1 87 ? 0.917 5.485 10.240 1.00 98.75 87 TYR A C 1
ATOM 712 O O . TYR A 1 87 ? 0.190 4.823 10.982 1.00 98.75 87 TYR A O 1
ATOM 720 N N . GLU A 1 88 ? 1.450 6.646 10.637 1.00 98.69 88 GLU A N 1
ATOM 721 C CA . GLU A 1 88 ? 1.198 7.183 11.981 1.00 98.69 88 GLU A CA 1
ATOM 722 C C . GLU A 1 88 ? -0.268 7.602 12.181 1.00 98.69 88 GLU A C 1
ATOM 724 O O . GLU A 1 88 ? -0.808 7.421 13.274 1.00 98.69 88 GLU A O 1
ATOM 729 N N . GLN A 1 89 ? -0.952 8.086 11.137 1.00 98.56 89 GLN A N 1
ATOM 730 C CA . GLN A 1 89 ? -2.401 8.324 11.187 1.00 98.56 89 GLN A CA 1
ATOM 731 C C . GLN A 1 89 ? -3.163 7.030 11.479 1.00 98.56 89 GLN A C 1
ATOM 733 O O . GLN A 1 89 ? -3.962 6.999 12.414 1.00 98.56 89 GLN A O 1
ATOM 738 N N . LEU A 1 90 ? -2.853 5.937 10.770 1.00 98.56 90 LEU A N 1
ATOM 739 C CA . LEU A 1 90 ? -3.461 4.627 11.038 1.00 98.56 90 LEU A CA 1
ATOM 740 C C . LEU A 1 90 ? -3.183 4.150 12.468 1.00 98.56 90 LEU A C 1
ATOM 742 O O . LEU A 1 90 ? -4.077 3.633 13.140 1.00 98.56 90 LEU A O 1
ATOM 746 N N . ARG A 1 91 ? -1.956 4.351 12.960 1.00 98.50 91 ARG A N 1
ATOM 747 C CA . ARG A 1 91 ? -1.569 4.004 14.333 1.00 98.50 91 ARG A CA 1
ATOM 748 C C . ARG A 1 91 ? -2.339 4.820 15.370 1.00 98.50 91 ARG A C 1
ATOM 750 O O . ARG A 1 91 ? -2.768 4.271 16.387 1.00 98.50 91 ARG A O 1
ATOM 757 N N . THR A 1 92 ? -2.522 6.109 15.109 1.00 98.50 92 THR A N 1
ATOM 758 C CA . THR A 1 92 ? -3.245 7.039 15.982 1.00 98.50 92 THR A CA 1
ATOM 759 C C . THR A 1 92 ? -4.732 6.705 16.029 1.00 98.50 92 THR A C 1
ATOM 761 O O . THR A 1 92 ? -5.290 6.572 17.117 1.00 98.50 92 THR A O 1
ATOM 764 N N . GLU A 1 93 ? -5.361 6.503 14.868 1.00 98.00 93 GLU A N 1
ATOM 765 C CA . GLU A 1 93 ? -6.769 6.104 14.756 1.00 98.00 93 GLU A CA 1
ATOM 766 C C . GLU A 1 93 ? -7.029 4.770 15.460 1.00 98.00 93 GLU A C 1
ATOM 768 O O . GLU A 1 93 ? -7.965 4.660 16.256 1.00 98.00 93 GLU A O 1
ATOM 773 N N . LEU A 1 94 ? -6.160 3.775 15.240 1.00 97.75 94 LEU A N 1
ATOM 774 C CA . LEU A 1 94 ? -6.251 2.492 15.928 1.00 97.75 94 LEU A CA 1
ATOM 775 C C . LEU A 1 94 ? -6.136 2.674 17.445 1.00 97.75 94 LEU A C 1
ATOM 777 O O . LEU A 1 94 ? -6.980 2.166 18.178 1.00 97.75 94 LEU A O 1
ATOM 781 N N . SER A 1 95 ? -5.140 3.433 17.914 1.00 98.00 95 SER A N 1
ATOM 782 C CA . SER A 1 95 ? -4.921 3.686 19.344 1.00 98.00 95 SER A CA 1
ATOM 783 C C . SER A 1 95 ? -6.117 4.372 20.006 1.00 98.00 95 SER A C 1
ATOM 785 O O . SER A 1 95 ? -6.478 4.017 21.125 1.00 98.00 95 SER A O 1
ATOM 787 N N . ALA A 1 96 ? -6.764 5.312 19.311 1.00 97.38 96 ALA A N 1
ATOM 788 C CA . ALA A 1 96 ? -7.970 5.982 19.792 1.00 97.38 96 ALA A CA 1
ATOM 789 C C . ALA A 1 96 ? -9.183 5.039 19.872 1.00 97.38 96 ALA A C 1
ATOM 791 O O . ALA A 1 96 ? -10.050 5.228 20.724 1.00 97.38 96 ALA A O 1
ATOM 792 N N . ALA A 1 97 ? -9.241 4.015 19.015 1.00 96.56 97 ALA A N 1
ATOM 793 C CA . ALA A 1 97 ? -10.303 3.014 19.022 1.00 96.56 97 ALA A CA 1
ATOM 794 C C . ALA A 1 97 ? -10.089 1.900 20.062 1.00 96.56 97 ALA A C 1
ATOM 796 O O . ALA A 1 97 ? -11.064 1.275 20.476 1.00 96.56 97 ALA A O 1
ATOM 797 N N . LEU A 1 98 ? -8.849 1.648 20.507 1.00 95.62 98 LEU A N 1
ATOM 798 C CA . LEU A 1 98 ? -8.525 0.552 21.435 1.00 95.62 98 LEU A CA 1
ATOM 799 C C . LEU A 1 98 ? -9.381 0.519 22.716 1.00 95.62 98 LEU A C 1
ATOM 801 O O . LEU A 1 98 ? -9.813 -0.579 23.069 1.00 95.62 98 LEU A O 1
ATOM 805 N N . PRO A 1 99 ? -9.681 1.642 23.404 1.00 94.69 99 PRO A N 1
ATOM 806 C CA . PRO A 1 99 ? -10.506 1.615 24.614 1.00 94.69 99 PRO A CA 1
ATOM 807 C C . PRO A 1 99 ? -11.910 1.039 24.398 1.00 94.69 99 PRO A C 1
ATOM 809 O O . PRO A 1 99 ? -12.471 0.455 25.314 1.00 94.69 99 PRO A O 1
ATOM 812 N N . LEU A 1 100 ? -12.467 1.127 23.183 1.00 92.94 100 LEU A N 1
ATOM 813 C CA . LEU A 1 100 ? -13.775 0.537 22.859 1.00 92.94 100 LEU A CA 1
ATOM 814 C C . LEU A 1 100 ? -13.770 -0.998 22.928 1.00 92.94 100 LEU A C 1
ATOM 816 O O . LEU A 1 100 ? -14.827 -1.614 23.034 1.00 92.94 100 LEU A O 1
ATOM 820 N N . TYR A 1 101 ? -12.587 -1.608 22.848 1.00 90.94 101 TYR A N 1
ATOM 821 C CA . TYR A 1 101 ? -12.377 -3.054 22.907 1.00 90.94 101 TYR A CA 1
ATOM 822 C C . TYR A 1 101 ? -11.775 -3.504 24.240 1.00 90.94 101 TYR A C 1
ATOM 824 O O . TYR A 1 101 ? -11.592 -4.702 24.457 1.00 90.94 101 TYR A O 1
ATOM 832 N N . GLN A 1 102 ? -11.463 -2.566 25.138 1.00 87.00 102 GLN A N 1
ATOM 833 C CA . GLN A 1 102 ? -11.072 -2.889 26.500 1.00 87.00 102 GLN A CA 1
ATOM 834 C C . GLN A 1 102 ? -12.346 -3.230 27.265 1.00 87.00 102 GLN A C 1
ATOM 836 O O . GLN A 1 102 ? -13.071 -2.369 27.750 1.00 87.00 102 GLN A O 1
ATOM 841 N N . THR A 1 103 ? -12.647 -4.522 27.351 1.00 72.56 103 THR A N 1
ATOM 842 C CA . THR A 1 103 ? -13.514 -5.014 28.415 1.00 72.56 103 THR A CA 1
ATOM 843 C C . THR A 1 103 ? -12.745 -4.847 29.718 1.00 72.56 103 THR A C 1
ATOM 845 O O . THR A 1 103 ? -11.955 -5.719 30.089 1.00 72.56 103 THR A O 1
ATOM 848 N N . ASP A 1 104 ? -12.932 -3.710 30.382 1.00 64.25 104 ASP A N 1
ATOM 849 C CA . ASP A 1 104 ? -12.598 -3.564 31.793 1.00 64.25 104 ASP A CA 1
ATOM 850 C C . ASP A 1 104 ? -13.337 -4.675 32.535 1.00 64.25 104 ASP A C 1
ATOM 852 O O . ASP A 1 104 ? -14.555 -4.608 32.645 1.00 64.25 104 ASP A O 1
ATOM 856 N N . GLY A 1 105 ? -12.607 -5.719 32.941 1.00 53.88 105 GLY A N 1
ATOM 857 C CA . GLY A 1 105 ? -13.050 -6.789 33.834 1.00 53.88 105 GLY A CA 1
ATOM 858 C C . GLY A 1 105 ? -14.478 -7.288 33.609 1.00 53.88 105 GLY A C 1
ATOM 859 O O . GLY A 1 105 ? -15.436 -6.688 34.084 1.00 53.88 105 GLY A O 1
ATOM 860 N N . GLU A 1 106 ? -14.600 -8.450 32.970 1.00 45.66 106 GLU A N 1
ATOM 861 C CA . GLU A 1 106 ? -15.728 -9.372 33.144 1.00 45.66 106 GLU A CA 1
ATOM 862 C C . GLU A 1 106 ? -16.451 -9.137 34.492 1.00 45.66 106 GLU A C 1
ATOM 864 O O . GLU A 1 106 ? -15.821 -9.292 35.544 1.00 45.66 106 GLU A O 1
ATOM 869 N N . PRO A 1 107 ? -17.730 -8.709 34.512 1.00 45.69 107 PRO A N 1
ATOM 870 C CA . PRO A 1 107 ? -18.434 -8.574 35.771 1.00 45.69 107 PRO A CA 1
ATOM 871 C C . PRO A 1 107 ? -18.522 -9.967 36.385 1.00 45.69 107 PRO A C 1
ATOM 873 O O . PRO A 1 107 ? -19.051 -10.902 35.779 1.00 45.69 107 PRO A O 1
ATOM 876 N N . THR A 1 108 ? -17.960 -10.085 37.585 1.00 43.41 108 THR A N 1
ATOM 877 C CA . THR A 1 108 ? -18.069 -11.215 38.496 1.00 43.41 108 THR A CA 1
ATOM 878 C C . THR A 1 108 ? -19.435 -11.878 38.336 1.00 43.41 108 THR A C 1
ATOM 880 O O . THR A 1 108 ? -20.467 -11.260 38.601 1.00 43.41 108 THR A O 1
ATOM 883 N N . ARG A 1 109 ? -19.458 -13.153 37.928 1.00 47.56 109 ARG A N 1
ATOM 884 C CA . ARG A 1 109 ? -20.608 -14.041 38.151 1.00 47.56 109 ARG A CA 1
ATOM 885 C C . ARG A 1 109 ? -20.772 -14.263 39.663 1.00 47.56 109 ARG A C 1
ATOM 887 O O . ARG A 1 109 ? -20.549 -15.355 40.169 1.00 47.56 109 ARG A O 1
ATOM 894 N N . GLU A 1 110 ? -21.163 -13.228 40.396 1.00 50.09 110 GLU A N 1
ATOM 895 C CA . GLU A 1 110 ? -21.815 -13.363 41.693 1.00 50.09 110 GLU A CA 1
ATOM 896 C C . GLU A 1 110 ? -23.317 -13.313 41.445 1.00 50.09 110 GLU A C 1
ATOM 898 O O . GLU A 1 110 ? -23.937 -12.263 41.309 1.00 50.09 110 GLU A O 1
ATOM 903 N N . GLY A 1 111 ? -23.892 -14.500 41.297 1.00 43.47 111 GLY A N 1
ATOM 904 C CA . GLY A 1 111 ? -25.306 -14.652 41.006 1.00 43.47 111 GLY A CA 1
ATOM 905 C C . GLY A 1 111 ? -25.684 -16.106 40.814 1.00 43.47 111 GLY A C 1
ATOM 906 O O . GLY A 1 111 ? -26.141 -16.469 39.742 1.00 43.47 111 GLY A O 1
ATOM 907 N N . GLY A 1 112 ? -25.427 -16.915 41.847 1.00 38.66 112 GLY A N 1
ATOM 908 C CA . GLY A 1 112 ? -26.161 -18.140 42.171 1.00 38.66 112 GLY A CA 1
ATOM 909 C C . GLY A 1 112 ? -26.321 -19.174 41.058 1.00 38.66 112 GLY A C 1
ATOM 910 O O . GLY A 1 112 ? -27.170 -19.049 40.181 1.00 38.66 112 GLY A O 1
ATOM 911 N N . ALA A 1 113 ? -25.600 -20.287 41.192 1.00 42.84 113 ALA A N 1
ATOM 912 C CA . ALA A 1 113 ? -26.048 -21.547 40.615 1.00 42.84 113 ALA A CA 1
ATOM 913 C C . ALA A 1 113 ? -27.547 -21.759 40.932 1.00 42.84 113 ALA A C 1
ATOM 915 O O . ALA A 1 113 ? -27.921 -21.702 42.109 1.00 42.84 113 ALA A O 1
ATOM 916 N N . PRO A 1 114 ? -28.415 -22.023 39.939 1.00 46.78 114 PRO A N 1
ATOM 917 C CA . PRO A 1 114 ? -29.701 -22.632 40.230 1.00 46.78 114 PRO A CA 1
ATOM 918 C C . PRO A 1 114 ? -29.421 -24.031 40.800 1.00 46.78 114 PRO A C 1
ATOM 920 O O . PRO A 1 114 ? -28.510 -24.708 40.310 1.00 46.78 114 PRO A O 1
ATOM 923 N N . PRO A 1 115 ? -30.145 -24.487 41.834 1.00 43.44 115 PRO A N 1
ATOM 924 C CA . PRO A 1 115 ? -29.930 -25.820 42.369 1.00 43.44 115 PRO A CA 1
ATOM 925 C C . PRO A 1 115 ? -30.154 -26.865 41.272 1.00 43.44 115 PRO A C 1
ATOM 927 O O . PRO A 1 115 ? -31.170 -26.841 40.575 1.00 43.44 115 PRO A O 1
ATOM 930 N N . SER A 1 116 ? -29.198 -27.792 41.156 1.00 46.06 116 SER A N 1
ATOM 931 C CA . SER A 1 116 ? -29.374 -29.086 40.497 1.00 46.06 116 SER A CA 1
ATOM 932 C C . SER A 1 116 ? -30.650 -29.746 41.014 1.00 46.06 116 SER A C 1
ATOM 934 O O . SER A 1 116 ? -30.671 -30.309 42.108 1.00 46.06 116 SER A O 1
ATOM 936 N N . GLY A 1 117 ? -31.713 -29.661 40.220 1.00 39.47 117 GLY A N 1
ATOM 937 C CA . GLY A 1 117 ? -32.946 -30.414 40.387 1.00 39.47 117 GLY A CA 1
ATOM 938 C C . GLY A 1 117 ? -32.909 -31.645 39.492 1.00 39.47 117 GLY A C 1
ATOM 939 O O . GLY A 1 117 ? -33.148 -31.546 38.297 1.00 39.47 117 GLY A O 1
ATOM 940 N N . THR A 1 118 ? -32.528 -32.765 40.100 1.00 37.59 118 THR A N 1
ATOM 941 C CA . THR A 1 118 ? -32.965 -34.148 39.833 1.00 37.59 118 THR A CA 1
ATOM 942 C C . THR A 1 118 ? -33.582 -34.480 38.470 1.00 37.59 118 THR A C 1
ATOM 944 O O . THR A 1 118 ? -34.704 -34.104 38.142 1.00 37.59 118 THR A O 1
ATOM 947 N N . SER A 1 119 ? -32.857 -35.343 37.764 1.00 41.53 119 SER A N 1
ATOM 948 C CA . SER A 1 119 ? -33.315 -36.287 36.752 1.00 41.53 119 SER A CA 1
ATOM 949 C C . SER A 1 119 ? -34.580 -37.055 37.149 1.00 41.53 119 SER A C 1
ATOM 951 O O . SER A 1 119 ? -34.618 -37.664 38.216 1.00 41.53 119 SER A O 1
ATOM 953 N N . GLN A 1 120 ? -35.530 -37.167 36.215 1.00 36.47 120 GLN A N 1
ATOM 954 C CA . GLN A 1 120 ? -36.208 -38.439 35.960 1.00 36.47 120 GLN A CA 1
ATOM 955 C C . GLN A 1 120 ? -36.678 -38.530 34.490 1.00 36.47 120 GLN A C 1
ATOM 957 O O . GLN A 1 120 ? -37.105 -37.508 33.949 1.00 36.47 120 GLN A O 1
ATOM 962 N N . PRO A 1 121 ? -36.536 -39.698 33.832 1.00 46.41 121 PRO A N 1
ATOM 963 C CA . PRO A 1 121 ? -36.752 -39.873 32.398 1.00 46.41 121 PRO A CA 1
ATOM 964 C C . PRO A 1 121 ? -38.117 -40.509 32.061 1.00 46.41 121 PRO A C 1
ATOM 966 O O . PRO A 1 121 ? -38.881 -40.860 32.956 1.00 46.41 121 PRO A O 1
ATOM 969 N N . ASP A 1 122 ? -38.320 -40.681 30.749 1.00 36.62 122 ASP A N 1
ATOM 970 C CA . ASP A 1 122 ? -39.174 -41.661 30.050 1.00 36.62 122 ASP A CA 1
ATOM 971 C C . ASP A 1 122 ? -40.453 -41.144 29.365 1.00 36.62 122 ASP A C 1
ATOM 973 O O . ASP A 1 122 ? -41.420 -40.746 30.006 1.00 36.62 122 ASP A O 1
ATOM 977 N N . GLU A 1 123 ? -40.413 -41.180 28.022 1.00 42.84 123 GLU A N 1
ATOM 978 C CA . GLU A 1 123 ? -41.328 -41.890 27.091 1.00 42.84 123 GLU A CA 1
ATOM 979 C C . GLU A 1 123 ? -41.179 -41.238 25.691 1.00 42.84 123 GLU A C 1
ATOM 981 O O . GLU A 1 123 ? -41.503 -40.073 25.497 1.00 42.84 123 GLU A O 1
ATOM 986 N N . ALA A 1 124 ? -40.408 -41.807 24.758 1.00 36.97 124 ALA A N 1
ATOM 987 C CA . ALA A 1 124 ? -40.713 -42.938 23.868 1.00 36.97 124 ALA A CA 1
ATOM 988 C C . ALA A 1 124 ? -41.511 -42.552 22.596 1.00 36.97 124 ALA A C 1
ATOM 990 O O . ALA A 1 124 ? -42.635 -42.072 22.663 1.00 36.97 124 ALA A O 1
ATOM 991 N N . GLY A 1 125 ? -40.924 -42.874 21.431 1.00 32.16 125 GLY A N 1
ATOM 992 C CA 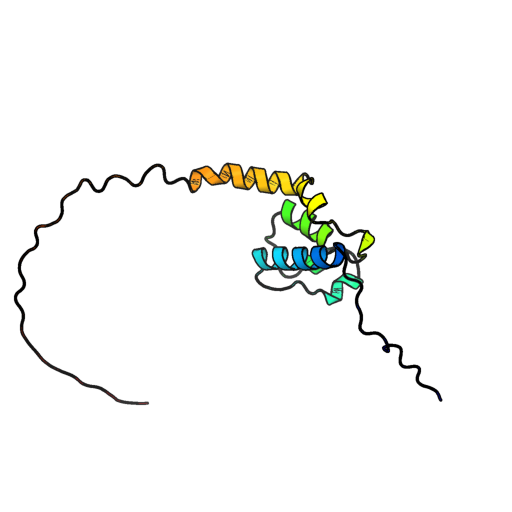. GLY A 1 125 ? -41.581 -42.957 20.114 1.00 32.16 125 GLY A CA 1
ATOM 993 C C . GLY A 1 125 ? -41.458 -41.688 19.257 1.00 32.16 125 GLY A C 1
ATOM 994 O O . GLY A 1 125 ? -41.777 -40.604 19.708 1.00 32.16 125 GLY A O 1
ATOM 995 N N . ALA A 1 126 ? -41.025 -41.702 18.001 1.00 39.56 126 ALA A N 1
ATOM 996 C CA . ALA A 1 126 ? -40.718 -42.783 17.083 1.00 39.56 126 ALA A CA 1
ATOM 997 C C . ALA A 1 126 ? -39.718 -42.267 16.035 1.00 39.56 126 ALA A C 1
ATOM 999 O O . ALA A 1 126 ? -39.692 -41.083 15.698 1.00 39.56 126 ALA A O 1
ATOM 1000 N N . ALA A 1 127 ? -38.898 -43.178 15.522 1.00 43.16 127 ALA A N 1
ATOM 1001 C CA . ALA A 1 127 ? -38.147 -42.964 14.301 1.00 43.16 127 ALA A CA 1
ATOM 1002 C C . ALA A 1 127 ? -39.112 -42.879 13.113 1.00 43.16 127 ALA A C 1
ATOM 1004 O O . ALA A 1 127 ? -39.996 -43.720 13.008 1.00 43.16 127 ALA A O 1
ATOM 1005 N N . GLU A 1 128 ? -38.861 -41.969 12.177 1.00 40.28 128 GLU A N 1
ATOM 1006 C CA . GLU A 1 128 ? -38.935 -42.320 10.762 1.00 40.28 128 GLU A CA 1
ATOM 1007 C C . GLU A 1 128 ? -37.877 -41.551 9.978 1.00 40.28 128 GLU A C 1
ATOM 1009 O O . GLU A 1 128 ? -37.673 -40.346 10.126 1.00 40.28 128 GLU A O 1
ATOM 1014 N N . ALA A 1 129 ? -37.173 -42.322 9.163 1.00 37.91 129 ALA A N 1
ATOM 1015 C CA . ALA A 1 129 ? -36.282 -41.864 8.130 1.00 37.91 129 ALA A CA 1
ATOM 1016 C C . ALA A 1 129 ? -37.023 -41.920 6.786 1.00 37.91 129 ALA A C 1
ATOM 1018 O O . ALA A 1 129 ? -37.892 -42.763 6.597 1.00 37.91 129 ALA A O 1
ATOM 1019 N N . VAL A 1 130 ? -36.527 -41.121 5.836 1.00 40.50 130 VAL A N 1
ATOM 1020 C CA . VAL A 1 130 ? -36.706 -41.244 4.376 1.00 40.50 130 VAL A CA 1
ATOM 1021 C C . VAL A 1 130 ? -38.065 -40.794 3.822 1.00 40.50 130 VAL A C 1
ATOM 1023 O O . VAL A 1 130 ? -39.086 -41.394 4.109 1.00 40.50 130 VAL A O 1
ATOM 1026 N N . THR A 1 131 ? -38.059 -39.816 2.905 1.00 40.06 131 THR A N 1
ATOM 1027 C CA . THR A 1 131 ? -38.546 -39.992 1.516 1.00 40.06 131 THR A CA 1
ATOM 1028 C C . THR A 1 131 ? -37.988 -38.878 0.622 1.00 40.06 131 THR A C 1
ATOM 1030 O O . THR A 1 131 ? -37.963 -37.707 0.991 1.00 40.06 131 THR A O 1
ATOM 1033 N N . ALA A 1 132 ? -37.494 -39.294 -0.540 1.00 38.38 132 ALA A N 1
ATOM 1034 C CA . ALA A 1 132 ? -37.001 -38.482 -1.640 1.00 38.38 132 ALA A CA 1
ATOM 1035 C C . ALA A 1 132 ? -38.134 -37.775 -2.397 1.00 38.38 132 ALA A C 1
ATOM 1037 O O . ALA A 1 132 ? -39.182 -38.391 -2.565 1.00 38.38 132 ALA A O 1
ATOM 1038 N N . ILE A 1 133 ? -37.866 -36.576 -2.933 1.00 45.28 133 ILE A N 1
ATOM 1039 C CA . ILE A 1 133 ? -38.016 -36.206 -4.358 1.00 45.28 133 ILE A CA 1
ATOM 1040 C C . ILE A 1 133 ? -36.907 -35.201 -4.676 1.00 45.28 133 ILE A C 1
ATOM 1042 O O . ILE A 1 133 ? -36.767 -34.236 -3.893 1.00 45.28 133 ILE A O 1
#

Sequence (133 aa):
RATISYHRDRRTLMTFSFDAWALGLVIYWIWCADLPITKDAALGGSEWIFRSCKNIPQPVRALLEGFLRYPKEDRLLPLQAMETPEYEQLRTELSAALPLYQTDGEPTREGGAPPSGTSQPDEAGAAEAVTAI

Organism: Toxoplasma gondii (NCBI:txid5811)

Radius of gyration: 28.42 Å; chains: 1; bounding box: 58×53×84 Å

pLDDT: mean 81.82, std 23.58, range [32.16, 98.88]

InterPro domains:
  IPR011009 Protein kinase-like domain superfamily [SSF56112] (13-98)
  IPR027916 Rhoptry, Protein kinase-like domain [PF14531] (2-75)